Protein AF-A0AAE0LE18-F1 (afdb_monomer)

Organism: NCBI:txid36881

Sequence (123 aa):
MALLEGISVGSVGGGGDMALLEGISVGAVGGGGDMARVEVISVGAVGGGGDMALLEVISVGAVGGGGDMAWVEVISVGAVGGGGGMALLEVMSVSSVGGGGGDMARVEVISVGSVGGGGGDMA

Nearest PDB structures (foldseek):
  4kh3-assembly1_A  TM=4.411E-01  e=6.994E+00  Escherichia coli CFT073

Secondary structure (DSSP, 8-state):
-EEEEEEEES-EEEESSEEEEEEEEES-EEEESSEEEEEEEEES-EEEEEEEEEEEEEEES-EEEEEEEEEEEEEESS-EEEE-SEEEEEEEESS-EEE--SSEEEEEEEESS-EEE------

Foldseek 3Di:
DAEADDEEEEEAEEEDQEYEADEEYEYEYEYEHQHYEHAYEYAYEYEYEHQEYEYHYEYAYEYEYEHQHYEYAYEYQYEYYYEHQAYEEHYEYAEEYEYYAHVHYDYHYDYVYHYYYDDDDPD

Mean predicted aligned error: 6.35 Å

Solvent-accessible surface area (backbone atoms only — not comparable to full-atom values): 5499 Å² total; per-residue (Å²): 117,39,79,48,76,51,78,50,79,46,77,46,77,48,52,42,70,30,18,41,39,41,41,40,36,43,27,39,37,40,36,27,23,52,33,19,40,39,43,38,42,31,47,24,40,38,36,36,28,22,51,34,22,40,39,41,38,41,27,54,24,40,37,38,39,32,17,51,34,23,40,38,40,36,43,27,62,21,39,38,38,35,33,14,43,34,20,40,38,42,36,41,25,58,24,40,37,38,35,34,41,22,88,44,50,48,78,49,75,50,59,76,38,57,78,48,72,41,83,51,79,93,126

pLDDT: mean 80.03, std 10.86, range [33.19, 91.44]

Radius of gyration: 13.52 Å; Cα contacts (8 Å, |Δi|>4): 439; chains: 1; bounding box: 31×37×39 Å

Structure (mmCIF, N/CA/C/O backbone):
data_AF-A0AAE0LE18-F1
#
_entry.id   AF-A0AAE0LE18-F1
#
loop_
_atom_site.group_PDB
_atom_site.id
_atom_site.type_symbol
_atom_site.label_atom_id
_atom_site.label_alt_id
_atom_site.label_comp_id
_atom_site.label_asym_id
_atom_site.label_entity_id
_atom_site.label_seq_id
_atom_site.pdbx_PDB_ins_code
_atom_site.Cartn_x
_atom_site.Cartn_y
_atom_site.Cartn_z
_atom_site.occupancy
_atom_site.B_iso_or_equiv
_atom_site.auth_seq_id
_atom_site.auth_comp_id
_atom_site.auth_asym_id
_atom_site.auth_atom_id
_atom_site.pdbx_PDB_model_num
ATOM 1 N N . MET A 1 1 ? 1.742 19.299 8.955 1.00 71.12 1 MET A N 1
ATOM 2 C CA . MET A 1 1 ? 1.901 17.957 9.546 1.00 71.12 1 MET A CA 1
ATOM 3 C C . MET A 1 1 ? 0.549 17.500 10.061 1.00 71.12 1 MET A C 1
ATOM 5 O O . MET A 1 1 ? -0.025 18.194 10.894 1.00 71.12 1 MET A O 1
ATOM 9 N N . ALA A 1 2 ? 0.040 16.390 9.535 1.00 78.06 2 ALA A N 1
ATOM 10 C CA . ALA A 1 2 ? -1.150 15.708 10.028 1.00 78.06 2 ALA A CA 1
ATOM 11 C C . ALA A 1 2 ? -0.718 14.434 10.764 1.00 78.06 2 ALA A C 1
ATOM 13 O O . ALA A 1 2 ? 0.099 13.680 10.242 1.00 78.06 2 ALA A O 1
ATOM 14 N N . LEU A 1 3 ? -1.244 14.222 11.968 1.00 83.94 3 LEU A N 1
ATOM 15 C CA . LEU A 1 3 ? -1.030 13.015 12.762 1.00 83.94 3 LEU A CA 1
ATOM 16 C C . LEU A 1 3 ? -2.397 12.435 13.084 1.00 83.94 3 LEU A C 1
ATOM 18 O O . LEU A 1 3 ? -3.279 13.152 13.565 1.00 83.94 3 LEU A O 1
ATOM 22 N N . LEU A 1 4 ? -2.560 11.151 12.801 1.00 84.25 4 LEU A N 1
ATOM 23 C CA . LEU A 1 4 ? -3.744 10.409 13.180 1.00 84.25 4 LEU A CA 1
ATOM 24 C C . LEU A 1 4 ? -3.328 9.112 13.866 1.00 84.25 4 LEU A C 1
ATOM 26 O O . LEU A 1 4 ? -2.674 8.267 13.270 1.00 84.25 4 LEU A O 1
ATOM 30 N N . GLU A 1 5 ? -3.730 8.992 15.125 1.00 87.81 5 GLU A N 1
ATOM 31 C CA . GLU A 1 5 ? -3.448 7.856 15.995 1.00 87.81 5 GLU A CA 1
ATOM 32 C C . GLU A 1 5 ? -4.765 7.308 16.545 1.00 87.81 5 GLU A C 1
ATOM 34 O O . GLU A 1 5 ? -5.622 8.074 17.001 1.00 87.81 5 GLU A O 1
ATOM 39 N N . GLY A 1 6 ? -4.938 5.985 16.532 1.00 90.00 6 GLY A N 1
ATOM 40 C CA . GLY A 1 6 ? -6.002 5.348 17.307 1.00 90.00 6 GLY A CA 1
ATOM 41 C C . GLY A 1 6 ? -6.637 4.112 16.685 1.00 90.00 6 GLY A C 1
ATOM 42 O O . GLY A 1 6 ? -6.080 3.446 15.816 1.00 90.00 6 GLY A O 1
ATOM 43 N N . ILE A 1 7 ? -7.827 3.785 17.191 1.00 90.81 7 ILE A N 1
ATOM 44 C CA . ILE A 1 7 ? -8.615 2.627 16.762 1.00 90.81 7 ILE A CA 1
ATOM 45 C C . ILE A 1 7 ? -9.845 3.119 16.011 1.00 90.81 7 ILE A C 1
ATOM 47 O O . ILE A 1 7 ? -10.558 4.006 16.482 1.00 90.81 7 ILE A O 1
ATOM 51 N N . SER A 1 8 ? -10.116 2.525 14.856 1.00 88.94 8 SER A N 1
ATOM 52 C CA . SER A 1 8 ? -11.175 2.979 13.957 1.00 88.94 8 SER A CA 1
ATOM 53 C C . SER A 1 8 ? -11.947 1.826 13.320 1.00 88.94 8 SER A C 1
ATOM 55 O O . SER A 1 8 ? -11.433 0.726 13.113 1.00 88.94 8 SER A O 1
ATOM 57 N N . VAL A 1 9 ? -13.204 2.107 12.981 1.00 84.00 9 VAL A N 1
ATOM 58 C CA . VAL A 1 9 ? -14.045 1.244 12.150 1.00 84.00 9 VAL A CA 1
ATOM 59 C C . VAL A 1 9 ? -14.534 2.088 10.980 1.00 84.00 9 VAL A C 1
ATOM 61 O O . VAL A 1 9 ? -15.193 3.106 11.189 1.00 84.00 9 VAL A O 1
ATOM 64 N N . GLY A 1 10 ? -14.198 1.683 9.757 1.00 82.00 10 GLY A N 1
ATOM 65 C CA . GLY A 1 10 ? -14.436 2.451 8.536 1.00 82.00 10 GLY A CA 1
ATOM 66 C C . GLY A 1 10 ? -13.143 2.905 7.858 1.00 82.00 10 GLY A C 1
ATOM 67 O O . GLY A 1 10 ? -12.081 2.324 8.067 1.00 82.00 10 GLY A O 1
ATOM 68 N N . SER A 1 11 ? -13.247 3.916 6.995 1.00 81.94 11 SER A N 1
ATOM 69 C CA . SER A 1 11 ? -12.100 4.424 6.240 1.00 81.94 11 SER A CA 1
ATOM 70 C C . SER A 1 11 ? -11.317 5.462 7.039 1.00 81.94 11 SER A C 1
ATOM 72 O O . SER A 1 11 ? -11.895 6.441 7.511 1.00 81.94 11 SER A O 1
ATOM 74 N N . VAL A 1 12 ? -10.003 5.277 7.132 1.00 83.00 12 VAL A N 1
ATOM 75 C CA . VAL A 1 12 ? -9.071 6.206 7.770 1.00 83.00 12 VAL A CA 1
ATOM 76 C C . VAL A 1 12 ? -8.145 6.793 6.722 1.00 83.00 12 VAL A C 1
ATOM 78 O O . VAL A 1 12 ? -7.533 6.058 5.955 1.00 83.00 12 VAL A O 1
ATOM 81 N N . GLY A 1 13 ? -8.088 8.122 6.679 1.00 78.75 13 GLY A N 1
ATOM 82 C CA . GLY A 1 13 ? -7.414 8.897 5.648 1.00 78.75 13 GLY A CA 1
ATOM 83 C C . GLY A 1 13 ? -6.644 10.066 6.249 1.00 78.75 13 GLY A C 1
ATOM 84 O O . GLY A 1 13 ? -7.226 10.816 7.031 1.00 78.75 13 GLY A O 1
ATOM 85 N N . GLY A 1 14 ? -5.383 10.261 5.868 1.00 72.44 14 GLY A N 1
ATOM 86 C CA . GLY A 1 14 ? -4.603 11.448 6.239 1.00 72.44 14 GLY A CA 1
ATOM 87 C C . GLY A 1 14 ? -3.812 12.007 5.059 1.00 72.44 14 GLY A C 1
ATOM 88 O O . GLY A 1 14 ? -3.351 11.241 4.215 1.00 72.44 14 GLY A O 1
ATOM 89 N N . GLY A 1 15 ? -3.639 13.330 4.990 1.00 73.12 15 GLY A N 1
ATOM 90 C CA . GLY A 1 15 ? -2.755 13.917 3.986 1.00 73.12 15 GLY A CA 1
ATOM 91 C C . GLY A 1 15 ? -2.300 15.353 4.232 1.00 73.12 15 GLY A C 1
ATOM 92 O O . GLY A 1 15 ? -2.737 16.002 5.184 1.00 73.12 15 GLY A O 1
ATOM 93 N N . GLY A 1 16 ? -1.384 15.810 3.377 1.00 75.75 16 GLY A N 1
ATOM 94 C CA . GLY A 1 16 ? -0.671 17.093 3.457 1.00 75.75 16 GLY A CA 1
ATOM 95 C C . GLY A 1 16 ? 0.846 16.897 3.362 1.00 75.75 16 GLY A C 1
ATOM 96 O O . GLY A 1 16 ? 1.297 15.761 3.347 1.00 75.75 16 GLY A O 1
ATOM 97 N N . ASP A 1 17 ? 1.632 17.978 3.354 1.00 82.12 17 ASP A N 1
ATOM 98 C CA . ASP A 1 17 ? 3.094 17.949 3.114 1.00 82.12 17 ASP A CA 1
ATOM 99 C C . ASP A 1 17 ? 3.837 16.902 3.970 1.00 82.12 17 ASP A C 1
ATOM 101 O O . ASP A 1 17 ? 4.806 16.283 3.545 1.00 82.12 17 ASP A O 1
ATOM 105 N N . MET A 1 18 ? 3.356 16.681 5.199 1.00 82.00 18 MET A N 1
ATOM 106 C CA . MET A 1 18 ? 3.785 15.579 6.059 1.00 82.00 18 MET A CA 1
ATOM 107 C C . MET A 1 18 ? 2.573 14.934 6.730 1.00 82.00 18 MET A C 1
ATOM 109 O O . MET A 1 18 ? 1.831 15.630 7.438 1.00 82.00 18 MET A O 1
ATOM 113 N N . ALA A 1 19 ? 2.411 13.623 6.566 1.00 84.12 19 ALA A N 1
ATOM 114 C CA . ALA A 1 19 ? 1.338 12.833 7.164 1.00 84.12 19 ALA A CA 1
ATOM 115 C C . ALA A 1 19 ? 1.890 11.600 7.898 1.00 84.12 19 ALA A C 1
ATOM 117 O O . ALA A 1 19 ? 2.683 10.843 7.340 1.00 84.12 19 ALA A O 1
ATOM 118 N N . LEU A 1 20 ? 1.444 11.399 9.140 1.00 85.69 20 LEU A N 1
ATOM 119 C CA . LEU A 1 20 ? 1.708 10.208 9.946 1.00 85.69 20 LEU A CA 1
ATOM 120 C C . LEU A 1 20 ? 0.383 9.558 10.331 1.00 85.69 20 LEU A C 1
ATOM 122 O O . LEU A 1 20 ? -0.522 10.235 10.832 1.00 85.69 20 LEU A O 1
ATOM 126 N N . LEU A 1 21 ? 0.282 8.257 10.093 1.00 87.69 21 LEU A N 1
ATOM 127 C CA . LEU A 1 21 ? -0.891 7.469 10.425 1.00 87.69 21 LEU A CA 1
ATOM 128 C C . LEU A 1 21 ? -0.477 6.215 11.185 1.00 87.69 21 LEU A C 1
ATOM 130 O O . LEU A 1 21 ? 0.216 5.371 10.625 1.00 87.69 21 LEU A 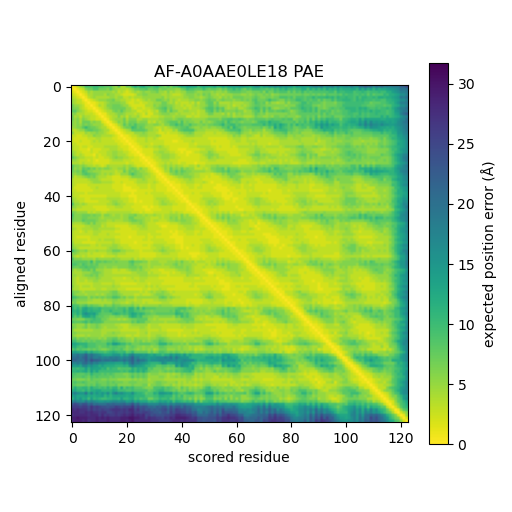O 1
ATOM 134 N N . GLU A 1 22 ? -0.934 6.097 12.426 1.00 89.44 22 GLU A N 1
ATOM 135 C CA . GLU A 1 22 ? -0.603 4.981 13.308 1.00 89.44 22 GLU A CA 1
ATOM 136 C C . GLU A 1 22 ? -1.868 4.390 13.947 1.00 89.44 22 GLU A C 1
ATOM 138 O O . GLU A 1 22 ? -2.783 5.107 14.363 1.00 89.44 22 GLU A O 1
ATOM 143 N N . GLY A 1 23 ? -1.946 3.062 14.039 1.00 89.19 23 GLY A N 1
ATOM 144 C CA . GLY A 1 23 ? -2.952 2.401 14.871 1.00 89.19 23 GLY A CA 1
ATOM 145 C C . GLY A 1 23 ? -3.643 1.197 14.245 1.00 89.19 23 GLY A C 1
ATOM 146 O O . GLY A 1 23 ? -3.065 0.440 13.467 1.00 89.19 23 GLY A O 1
ATOM 147 N N . ILE A 1 24 ? -4.894 0.970 14.655 1.00 90.00 24 ILE A N 1
ATOM 148 C CA . ILE A 1 24 ? -5.642 -0.251 14.333 1.00 90.00 24 ILE A CA 1
ATOM 149 C C . ILE A 1 24 ? -6.934 0.112 13.604 1.00 90.00 24 ILE A C 1
ATOM 151 O O . ILE A 1 24 ? -7.719 0.935 14.083 1.00 90.00 24 ILE A O 1
ATOM 155 N N . SER A 1 25 ? -7.202 -0.529 12.467 1.00 88.88 25 SER A N 1
ATOM 156 C CA . SER A 1 25 ? -8.450 -0.306 11.734 1.00 88.88 25 SER A CA 1
ATOM 157 C C . SER A 1 25 ? -9.170 -1.590 11.338 1.00 88.88 25 SER A C 1
ATOM 159 O O . SER A 1 25 ? -8.571 -2.620 11.026 1.00 88.88 25 SER A O 1
ATOM 161 N N . VAL A 1 26 ? -10.496 -1.493 11.289 1.00 88.00 26 VAL A N 1
ATOM 162 C CA . VAL A 1 26 ? -11.337 -2.408 10.517 1.00 88.00 26 VAL A CA 1
ATOM 163 C C . VAL A 1 26 ? -11.950 -1.603 9.378 1.00 88.00 26 VAL A C 1
ATOM 165 O O . VAL A 1 26 ? -12.914 -0.863 9.583 1.00 88.00 26 VAL A O 1
ATOM 168 N N . GLY A 1 27 ? -11.373 -1.715 8.184 1.00 85.69 27 GLY A N 1
ATOM 169 C CA . GLY A 1 27 ? -11.745 -0.920 7.017 1.00 85.69 27 GLY A CA 1
ATOM 170 C C . GLY A 1 27 ? -10.539 -0.485 6.188 1.00 85.69 27 GLY A C 1
ATOM 171 O O . GLY A 1 27 ? -9.461 -1.062 6.288 1.00 85.69 27 GLY A O 1
ATOM 172 N N . ALA A 1 28 ? -10.735 0.506 5.318 1.00 85.44 28 ALA A N 1
ATOM 173 C CA . ALA A 1 28 ? -9.671 0.985 4.443 1.00 85.44 28 ALA A CA 1
ATOM 174 C C . ALA A 1 28 ? -8.760 1.985 5.170 1.00 85.44 28 ALA A C 1
ATOM 176 O O . ALA A 1 28 ? -9.255 2.913 5.804 1.00 85.44 28 ALA A O 1
ATOM 177 N N . VAL A 1 29 ? -7.445 1.840 5.048 1.00 86.62 29 VAL A N 1
ATOM 178 C CA . VAL A 1 29 ? -6.454 2.794 5.560 1.00 86.62 29 VAL A CA 1
ATOM 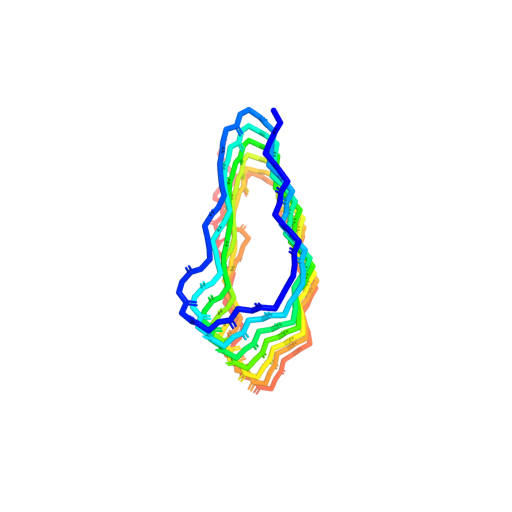179 C C . VAL A 1 29 ? -5.721 3.415 4.383 1.00 86.62 29 VAL A C 1
ATOM 181 O O . VAL A 1 29 ? -5.230 2.697 3.520 1.00 86.62 29 VAL A O 1
ATOM 184 N N . GLY A 1 30 ? -5.679 4.741 4.334 1.00 80.50 30 GLY A N 1
ATOM 185 C CA . GLY A 1 30 ? -5.096 5.529 3.258 1.00 80.50 30 GLY A CA 1
ATOM 186 C C . GLY A 1 30 ? -4.287 6.696 3.813 1.00 80.50 30 GLY A C 1
ATOM 187 O O . GLY A 1 30 ? -4.772 7.422 4.675 1.00 80.50 30 GLY A O 1
ATOM 188 N N . GLY A 1 31 ? -3.083 6.940 3.311 1.00 74.69 31 GLY A N 1
ATOM 189 C CA . GLY A 1 31 ? -2.318 8.135 3.678 1.00 74.69 31 GLY A CA 1
ATOM 190 C C . GLY A 1 31 ? -1.526 8.687 2.504 1.00 74.69 31 GLY A C 1
ATOM 191 O O . GLY A 1 3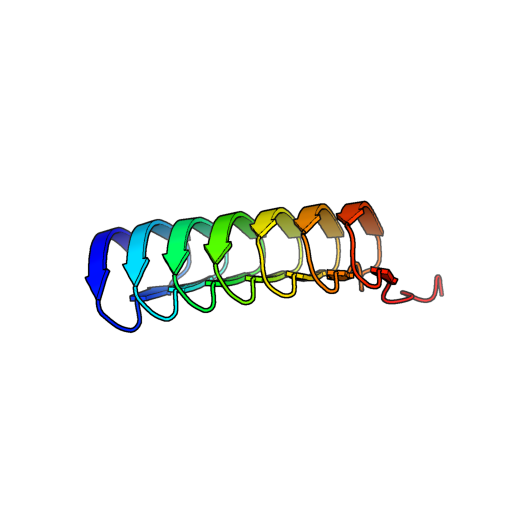1 ? -0.968 7.903 1.742 1.00 74.69 31 GLY A O 1
ATOM 192 N N . GLY A 1 32 ? -1.451 10.008 2.335 1.00 74.12 32 GLY A N 1
ATOM 193 C CA . GLY A 1 32 ? -0.567 10.548 1.305 1.00 74.12 32 GLY A CA 1
ATOM 194 C C . GLY A 1 32 ? -0.214 12.025 1.377 1.00 74.12 32 GLY A C 1
ATOM 195 O O . GLY A 1 32 ? -0.902 12.823 2.005 1.00 74.12 32 GLY A O 1
ATOM 196 N N . GLY A 1 33 ? 0.888 12.377 0.726 1.00 78.19 33 GLY A N 1
ATOM 197 C CA . GLY A 1 33 ? 1.502 13.705 0.757 1.00 78.19 33 GLY A CA 1
ATOM 198 C C . GLY A 1 33 ? 2.994 13.629 0.456 1.00 78.19 33 GLY A C 1
ATOM 199 O O . GLY A 1 33 ? 3.503 12.527 0.292 1.00 78.19 33 GLY A O 1
ATOM 200 N N . ASP A 1 34 ? 3.704 14.756 0.402 1.00 84.50 34 ASP A N 1
ATOM 201 C CA . ASP A 1 34 ? 5.129 14.779 0.021 1.00 84.50 34 ASP A CA 1
ATOM 202 C C . ASP A 1 34 ? 5.970 13.827 0.892 1.00 84.50 34 ASP A C 1
ATOM 204 O O . ASP A 1 34 ? 6.830 13.102 0.396 1.00 84.50 34 ASP A O 1
ATOM 208 N N . MET A 1 35 ? 5.671 13.765 2.195 1.00 84.94 35 MET A N 1
ATOM 209 C CA . MET A 1 35 ? 6.209 12.763 3.113 1.00 84.94 35 MET A CA 1
ATOM 210 C C . MET A 1 35 ? 5.087 12.045 3.870 1.00 84.94 35 MET A C 1
ATOM 212 O O . MET A 1 35 ? 4.424 12.632 4.727 1.00 84.94 35 MET A O 1
ATOM 216 N N . ALA A 1 36 ? 4.905 10.754 3.609 1.00 86.75 36 ALA A N 1
ATOM 217 C CA . ALA A 1 36 ? 3.891 9.931 4.259 1.00 86.75 36 ALA A CA 1
ATOM 218 C C . ALA A 1 36 ? 4.519 8.758 5.021 1.00 86.75 36 ALA A C 1
ATOM 220 O O . ALA A 1 36 ? 5.379 8.051 4.493 1.00 86.75 36 ALA A O 1
ATOM 221 N N . ARG A 1 37 ? 4.058 8.519 6.255 1.00 87.25 37 ARG A N 1
ATOM 222 C CA . ARG A 1 37 ? 4.323 7.273 6.987 1.00 87.25 37 ARG A CA 1
ATOM 223 C C . ARG A 1 37 ? 3.028 6.657 7.487 1.00 87.25 37 ARG A C 1
ATOM 225 O O . ARG A 1 37 ? 2.191 7.359 8.055 1.00 87.25 37 ARG A O 1
ATOM 232 N N . VAL A 1 38 ? 2.881 5.359 7.271 1.00 88.50 38 VAL A N 1
ATOM 233 C CA . VAL A 1 38 ? 1.701 4.585 7.651 1.00 88.50 38 VAL A CA 1
ATOM 234 C C . VAL A 1 38 ? 2.167 3.331 8.385 1.00 88.50 38 VAL A C 1
ATOM 236 O O . VAL A 1 38 ? 2.796 2.476 7.771 1.00 88.50 38 VAL A O 1
ATOM 239 N N . GLU A 1 39 ? 1.844 3.235 9.671 1.00 90.31 39 GLU A N 1
ATOM 240 C CA . GLU A 1 39 ? 2.176 2.112 10.553 1.00 90.31 39 GLU A CA 1
ATOM 241 C C . GLU A 1 39 ? 0.885 1.546 11.156 1.00 90.31 39 GLU A C 1
ATOM 243 O O . GLU A 1 39 ? 0.301 2.115 12.078 1.00 90.31 39 GLU A O 1
ATOM 248 N N . VAL A 1 40 ? 0.353 0.461 10.590 1.00 90.38 40 VAL A N 1
ATOM 249 C CA . VAL A 1 40 ? -1.000 0.010 10.958 1.00 90.38 40 VAL A CA 1
ATOM 250 C C . VAL A 1 40 ? -1.189 -1.497 10.974 1.00 90.38 40 VAL A C 1
ATOM 252 O O . VAL A 1 40 ? -0.670 -2.244 10.144 1.00 90.38 40 VAL A O 1
ATOM 255 N N . ILE A 1 41 ? -2.074 -1.918 11.878 1.00 91.38 41 ILE A N 1
ATOM 256 C CA . ILE A 1 41 ? -2.694 -3.241 11.866 1.00 91.38 41 ILE A CA 1
ATOM 257 C C . ILE A 1 41 ? -4.112 -3.085 11.325 1.00 91.38 41 ILE A C 1
ATOM 259 O O . ILE A 1 41 ? -4.924 -2.354 11.897 1.00 91.38 41 ILE A O 1
ATOM 263 N N . SER A 1 42 ? -4.442 -3.770 10.233 1.00 89.94 42 SER A N 1
ATOM 264 C CA . SER A 1 42 ? -5.743 -3.597 9.586 1.00 89.94 42 SER A CA 1
ATOM 265 C C . SER A 1 42 ? -6.424 -4.904 9.201 1.00 89.94 42 SER A C 1
ATOM 267 O O . SER A 1 42 ? -5.803 -5.873 8.767 1.00 89.94 42 SER A O 1
ATOM 269 N N . VAL A 1 43 ? -7.750 -4.912 9.311 1.00 89.94 43 VAL A N 1
ATOM 270 C CA . VAL A 1 43 ? -8.606 -5.844 8.575 1.00 89.94 43 VAL A CA 1
ATOM 271 C C . VAL A 1 43 ? -9.272 -5.049 7.461 1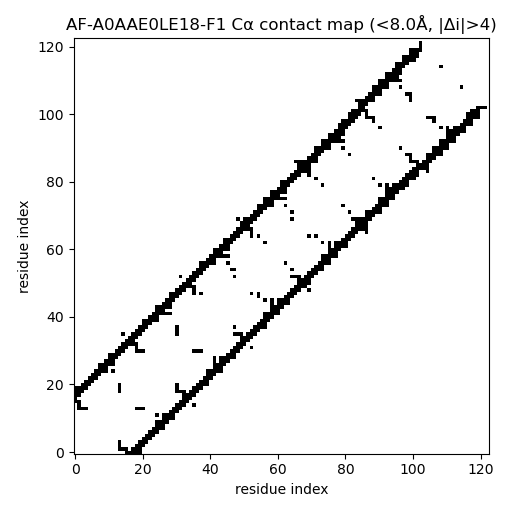.00 89.94 43 VAL A C 1
ATOM 273 O O . VAL A 1 43 ? -10.290 -4.388 7.680 1.00 89.94 43 VAL A O 1
ATOM 276 N N . GLY A 1 44 ? -8.676 -5.082 6.272 1.00 87.25 44 GLY A N 1
ATOM 277 C CA . GLY A 1 44 ? -9.113 -4.281 5.136 1.00 87.25 44 GLY A CA 1
ATOM 278 C C . GLY A 1 44 ? -7.975 -3.894 4.197 1.00 87.25 44 GLY A C 1
ATOM 279 O O . GLY A 1 44 ? -6.875 -4.441 4.253 1.00 87.25 44 GLY A O 1
ATOM 280 N N . ALA A 1 45 ? -8.271 -2.979 3.275 1.00 87.62 45 ALA A N 1
ATOM 281 C CA . ALA A 1 45 ? -7.283 -2.493 2.321 1.00 87.62 45 ALA A CA 1
ATOM 282 C C . ALA A 1 45 ? -6.409 -1.413 2.968 1.00 87.62 45 ALA A C 1
ATOM 284 O O . ALA A 1 45 ? -6.946 -0.450 3.506 1.00 87.62 45 ALA A O 1
ATOM 285 N N . VAL A 1 46 ? -5.089 -1.534 2.880 1.00 88.62 46 VAL A N 1
ATOM 286 C CA . VAL A 1 46 ? -4.155 -0.501 3.339 1.00 88.62 46 VAL A CA 1
ATOM 287 C C . VAL A 1 46 ? -3.411 0.051 2.145 1.00 88.62 46 VAL A C 1
ATOM 289 O O . VAL A 1 46 ? -2.914 -0.705 1.315 1.00 88.62 46 VAL A O 1
ATOM 292 N N . GLY A 1 47 ? -3.297 1.365 2.065 1.00 83.06 47 GLY A N 1
ATOM 293 C CA . GLY A 1 47 ? -2.397 1.959 1.116 1.00 83.06 47 GLY A CA 1
ATOM 294 C C . GLY A 1 47 ? -1.946 3.356 1.446 1.00 83.06 47 GLY A C 1
ATOM 295 O O . GLY A 1 47 ? -2.439 4.010 2.361 1.00 83.06 47 GLY A O 1
ATOM 296 N N . GLY A 1 48 ? -0.969 3.812 0.684 1.00 78.25 48 GLY A N 1
ATOM 297 C CA . GLY A 1 48 ? -0.465 5.157 0.839 1.00 78.25 48 GLY A CA 1
ATOM 298 C C . GLY A 1 48 ? 0.564 5.525 -0.206 1.00 78.25 48 GLY A C 1
ATOM 299 O O . GLY A 1 48 ? 1.131 4.659 -0.871 1.00 78.25 48 GLY A O 1
ATOM 300 N N . GLY A 1 49 ? 0.774 6.822 -0.375 1.00 75.81 49 GLY A N 1
ATOM 301 C CA . GLY A 1 49 ? 1.715 7.298 -1.370 1.00 75.81 49 GLY A CA 1
ATOM 302 C C . GLY A 1 49 ? 2.062 8.768 -1.276 1.00 75.81 49 GLY A C 1
ATOM 303 O O . GLY A 1 49 ? 1.398 9.539 -0.590 1.00 75.81 49 GLY A O 1
ATOM 304 N N . GLY A 1 50 ? 3.135 9.141 -1.954 1.00 79.56 50 GLY A N 1
ATOM 305 C CA . GLY A 1 50 ? 3.779 10.437 -1.786 1.00 79.56 50 GLY A CA 1
ATOM 306 C C . GLY A 1 50 ? 5.125 10.497 -2.484 1.00 79.56 50 GLY A C 1
ATOM 307 O O . GLY A 1 50 ? 5.580 9.479 -2.990 1.00 79.56 50 GLY A O 1
ATOM 308 N N . ASP A 1 51 ? 5.803 11.639 -2.468 1.00 85.25 51 ASP A N 1
ATOM 309 C CA . ASP A 1 51 ? 7.171 11.715 -3.000 1.00 85.25 51 ASP A CA 1
ATOM 310 C C . ASP A 1 51 ? 8.106 10.805 -2.185 1.00 85.25 51 ASP A C 1
ATOM 312 O O . ASP A 1 51 ? 8.934 10.082 -2.734 1.00 85.25 51 ASP A O 1
ATOM 316 N N . MET A 1 52 ? 7.918 10.773 -0.863 1.00 85.69 52 MET A N 1
ATOM 317 C CA . MET A 1 52 ? 8.526 9.811 0.052 1.00 85.69 52 MET A CA 1
ATOM 318 C C . MET A 1 52 ? 7.452 9.095 0.872 1.00 85.69 52 MET A C 1
ATOM 320 O O . MET A 1 52 ? 6.786 9.707 1.708 1.00 85.69 52 MET A O 1
ATOM 324 N N . ALA A 1 53 ? 7.327 7.783 0.685 1.00 86.12 53 ALA A N 1
ATOM 325 C CA . ALA A 1 53 ? 6.366 6.945 1.395 1.00 86.12 53 ALA A CA 1
ATOM 326 C C . ALA A 1 53 ? 7.062 5.827 2.186 1.00 86.12 53 ALA A C 1
ATOM 328 O O . ALA A 1 53 ? 7.886 5.092 1.640 1.00 86.12 53 ALA A O 1
ATOM 329 N N . LEU A 1 54 ? 6.693 5.677 3.461 1.00 87.25 54 LEU A N 1
ATOM 330 C CA . LEU A 1 54 ? 7.045 4.530 4.303 1.00 87.25 54 LEU A CA 1
ATOM 331 C C . LEU A 1 54 ? 5.764 3.821 4.751 1.00 87.25 54 LEU A C 1
ATOM 333 O O . LEU A 1 54 ? 4.919 4.435 5.406 1.00 87.25 54 LEU A O 1
ATOM 337 N N . LEU A 1 55 ? 5.613 2.549 4.400 1.00 87.81 55 LEU A N 1
ATOM 338 C CA . LEU A 1 55 ? 4.491 1.714 4.824 1.00 87.81 55 LEU A CA 1
ATOM 339 C C . LEU A 1 55 ? 5.016 0.527 5.627 1.00 87.81 55 LEU A C 1
ATOM 341 O O . LEU A 1 55 ? 5.758 -0.284 5.084 1.00 87.81 55 LEU A O 1
ATOM 345 N N . GLU A 1 56 ? 4.561 0.400 6.868 1.00 90.62 56 GLU A N 1
ATOM 346 C CA . GLU A 1 56 ? 4.771 -0.766 7.725 1.00 90.62 56 GLU A CA 1
ATOM 347 C C . GLU A 1 56 ? 3.399 -1.316 8.128 1.00 90.62 56 GLU A C 1
ATOM 349 O O . GLU A 1 56 ? 2.608 -0.656 8.809 1.00 90.62 56 GLU A O 1
ATOM 354 N N . VAL A 1 57 ? 3.037 -2.488 7.602 1.00 90.69 57 VAL A N 1
ATOM 355 C CA . VAL A 1 57 ? 1.640 -2.941 7.641 1.00 90.69 57 VAL A CA 1
ATOM 356 C C . VAL A 1 57 ? 1.514 -4.418 7.970 1.00 90.69 57 VAL A C 1
ATOM 358 O O . VAL A 1 57 ? 2.060 -5.283 7.285 1.00 90.69 57 VAL A O 1
ATOM 361 N N . ILE A 1 58 ? 0.644 -4.714 8.936 1.00 91.44 58 ILE A N 1
ATOM 362 C CA . ILE A 1 58 ? 0.109 -6.058 9.163 1.00 91.44 58 ILE A CA 1
ATOM 363 C C . ILE A 1 58 ? -1.359 -6.051 8.746 1.00 91.44 58 ILE A C 1
ATOM 365 O O . ILE A 1 58 ? -2.175 -5.356 9.353 1.00 91.44 58 ILE A O 1
ATOM 369 N N . SER A 1 59 ? -1.723 -6.814 7.712 1.00 89.44 59 SER A N 1
ATOM 370 C CA . SER A 1 59 ? -3.087 -6.768 7.177 1.00 89.44 59 SER A CA 1
ATOM 371 C C . SER A 1 59 ? -3.712 -8.124 6.864 1.00 89.44 59 SER A C 1
ATOM 373 O O . SER A 1 59 ? -3.097 -9.039 6.316 1.00 89.44 59 SER A O 1
ATOM 375 N N . VAL A 1 60 ? -5.012 -8.224 7.138 1.00 90.12 60 VAL A N 1
ATOM 376 C CA . VAL A 1 60 ? -5.895 -9.194 6.486 1.00 90.12 60 VAL A CA 1
ATOM 377 C C . VAL A 1 60 ? -6.644 -8.465 5.373 1.00 90.12 60 VAL A C 1
ATOM 379 O O . VAL A 1 60 ? -7.778 -8.017 5.546 1.00 90.12 60 VAL A O 1
ATOM 382 N N . GLY A 1 61 ? -5.987 -8.316 4.224 1.00 86.69 61 GLY A N 1
ATOM 383 C CA . GLY A 1 61 ? -6.534 -7.601 3.076 1.00 86.69 61 GLY A CA 1
ATOM 384 C C . GLY A 1 61 ? -5.465 -7.183 2.073 1.00 86.69 61 GLY A C 1
ATOM 385 O O . GLY A 1 61 ? -4.322 -7.633 2.132 1.00 86.69 61 GLY A O 1
ATOM 386 N N . ALA A 1 62 ? -5.855 -6.360 1.101 1.00 86.88 62 ALA A N 1
ATOM 387 C CA . ALA A 1 62 ? -4.919 -5.861 0.101 1.00 86.88 62 ALA A CA 1
ATOM 388 C C . ALA A 1 62 ? -4.020 -4.771 0.700 1.00 86.88 62 ALA A C 1
ATOM 390 O O . ALA A 1 62 ? -4.517 -3.899 1.407 1.00 86.88 62 ALA A O 1
ATOM 391 N N . VAL A 1 63 ? -2.726 -4.790 0.393 1.00 87.31 63 VAL A N 1
ATOM 392 C CA . VAL A 1 63 ? -1.800 -3.713 0.766 1.00 87.31 63 VAL A CA 1
ATOM 393 C C . VAL A 1 63 ? -1.195 -3.125 -0.497 1.00 87.31 63 VAL A C 1
ATOM 395 O O . VAL A 1 63 ? -0.769 -3.876 -1.365 1.00 87.31 63 VAL A O 1
ATOM 398 N N . GLY A 1 64 ? -1.210 -1.804 -0.634 1.00 82.50 64 GLY A N 1
ATOM 399 C CA . GLY A 1 64 ? -0.839 -1.106 -1.860 1.00 82.50 64 GLY A CA 1
ATOM 400 C C . GLY A 1 64 ? -0.165 0.226 -1.575 1.00 82.50 64 GLY A C 1
ATOM 401 O O . GLY A 1 64 ? -0.813 1.096 -1.013 1.00 82.50 64 GLY A O 1
ATOM 402 N N . GLY A 1 65 ? 1.077 0.454 -1.993 1.00 75.50 65 GLY A N 1
ATOM 403 C CA . GLY A 1 65 ? 1.697 1.769 -1.785 1.00 75.50 65 GLY A CA 1
ATOM 404 C C . GLY A 1 65 ? 2.680 2.189 -2.860 1.00 75.50 65 GLY A C 1
ATOM 405 O O . GLY A 1 65 ? 3.226 1.348 -3.570 1.00 75.50 65 GLY A O 1
ATOM 406 N N . GLY A 1 66 ? 2.897 3.494 -3.007 1.00 74.88 66 GLY A N 1
ATOM 407 C CA . GLY A 1 66 ? 3.815 3.973 -4.030 1.00 74.88 66 GLY A CA 1
ATOM 408 C C . GLY A 1 66 ? 4.167 5.447 -3.981 1.00 74.88 66 GLY A C 1
ATOM 409 O O . GLY A 1 66 ? 3.480 6.245 -3.354 1.00 74.88 66 GLY A O 1
ATOM 410 N N . GLY A 1 67 ? 5.260 5.799 -4.643 1.00 77.12 67 GLY A N 1
ATOM 411 C CA . GLY A 1 67 ? 5.848 7.129 -4.554 1.00 77.12 67 GLY A CA 1
ATOM 412 C C . GLY A 1 67 ? 7.142 7.265 -5.334 1.00 77.12 67 GLY A C 1
ATOM 413 O O . GLY A 1 67 ? 7.650 6.269 -5.830 1.00 77.12 67 GLY A O 1
ATOM 414 N N . ASP A 1 68 ? 7.718 8.458 -5.425 1.00 83.19 68 ASP A N 1
ATOM 415 C CA . ASP A 1 68 ? 9.028 8.610 -6.078 1.00 83.19 68 ASP A CA 1
ATOM 416 C C . ASP A 1 68 ? 10.110 7.822 -5.325 1.00 83.19 68 ASP A C 1
ATOM 418 O O . ASP A 1 68 ? 10.939 7.150 -5.937 1.00 83.19 68 ASP A O 1
ATOM 422 N N . MET A 1 69 ? 10.046 7.834 -3.993 1.00 83.75 69 MET A N 1
ATOM 423 C CA . MET A 1 69 ? 10.790 6.969 -3.083 1.00 83.75 69 MET A CA 1
ATOM 424 C C . MET A 1 69 ? 9.828 6.231 -2.152 1.00 83.75 69 MET A C 1
ATOM 426 O O . MET A 1 69 ? 9.194 6.840 -1.292 1.00 83.75 69 MET A O 1
ATOM 430 N N . ALA A 1 70 ? 9.752 4.909 -2.276 1.00 83.19 70 ALA A N 1
ATOM 431 C CA . ALA A 1 70 ? 8.860 4.081 -1.473 1.00 83.19 70 ALA A CA 1
ATOM 432 C C . ALA A 1 70 ? 9.619 2.975 -0.732 1.00 83.19 70 ALA A C 1
ATOM 434 O O . ALA A 1 70 ? 10.396 2.232 -1.333 1.00 83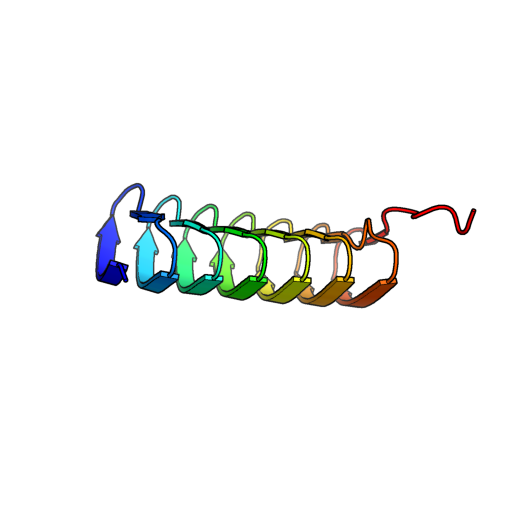.19 70 ALA A O 1
ATOM 435 N N . TRP A 1 71 ? 9.336 2.829 0.561 1.00 85.62 71 TRP A N 1
ATOM 436 C CA . TRP A 1 71 ? 9.731 1.671 1.359 1.00 85.62 71 TRP A CA 1
ATOM 437 C C . TRP A 1 71 ? 8.481 1.024 1.928 1.00 85.62 71 TRP A C 1
ATOM 439 O O . TRP A 1 71 ? 7.647 1.696 2.538 1.00 85.62 71 TRP A O 1
ATOM 449 N N . VAL A 1 72 ? 8.332 -0.270 1.686 1.00 85.31 72 VAL A N 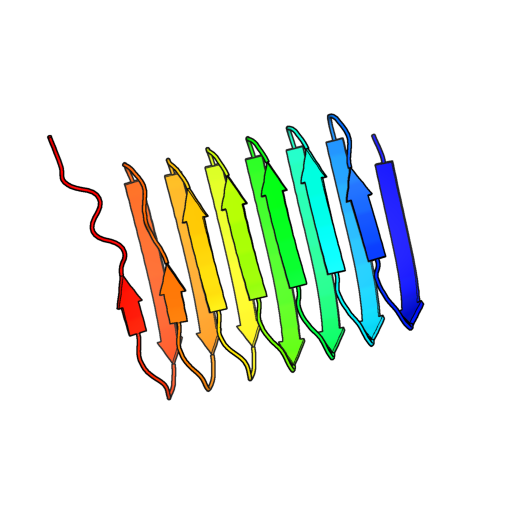1
ATOM 450 C CA . VAL A 1 72 ? 7.110 -1.006 1.991 1.00 85.31 72 VAL A CA 1
ATOM 451 C C . VAL A 1 72 ? 7.491 -2.319 2.657 1.00 85.31 72 VAL A C 1
ATOM 453 O O . VAL A 1 72 ? 8.039 -3.203 2.003 1.00 85.31 72 VAL A O 1
ATOM 456 N N . GLU A 1 73 ? 7.174 -2.438 3.941 1.00 88.56 73 GLU A N 1
ATOM 457 C CA . GLU A 1 73 ? 7.304 -3.656 4.734 1.00 88.56 73 GLU A CA 1
ATOM 458 C C . GLU A 1 73 ? 5.908 -4.173 5.087 1.00 88.56 73 GLU A C 1
ATOM 460 O O . GLU A 1 73 ? 5.090 -3.473 5.693 1.00 88.56 73 GLU A O 1
ATOM 465 N N . VAL A 1 74 ? 5.583 -5.386 4.635 1.00 88.00 74 VAL A N 1
ATOM 466 C CA . VAL A 1 74 ? 4.213 -5.901 4.722 1.00 88.00 74 VAL A CA 1
ATOM 467 C C . VAL A 1 74 ? 4.171 -7.362 5.119 1.00 88.00 74 VAL A C 1
ATOM 469 O O . VAL A 1 74 ? 4.747 -8.225 4.457 1.00 88.00 74 VAL A O 1
ATOM 472 N N . ILE A 1 75 ? 3.336 -7.655 6.113 1.00 89.06 75 ILE A N 1
ATOM 473 C CA . ILE A 1 75 ? 2.860 -9.004 6.413 1.00 89.06 75 ILE A CA 1
ATOM 474 C C . ILE A 1 75 ? 1.368 -9.052 6.094 1.00 89.06 75 ILE A C 1
ATOM 476 O O . ILE A 1 75 ? 0.561 -8.383 6.742 1.00 89.06 75 ILE A O 1
ATOM 480 N N . SER A 1 76 ? 0.977 -9.834 5.086 1.00 86.31 76 SER A N 1
ATOM 481 C CA . SER A 1 76 ? -0.419 -9.877 4.648 1.00 86.31 76 SER A CA 1
ATOM 482 C C . SER A 1 76 ? -0.933 -11.268 4.288 1.00 86.31 76 SER A C 1
ATOM 484 O O . SER A 1 76 ? -0.244 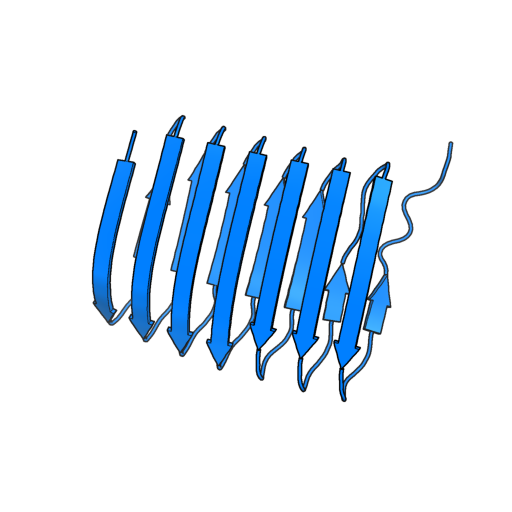-12.104 3.714 1.00 86.31 76 SER A O 1
ATOM 486 N N . VAL A 1 77 ? -2.209 -11.519 4.574 1.00 86.56 77 VAL A N 1
ATOM 487 C CA . VAL A 1 77 ? -2.927 -12.690 4.034 1.00 86.56 77 VAL A CA 1
ATOM 488 C C . VAL A 1 77 ? -3.521 -12.389 2.645 1.00 86.56 77 VAL A C 1
ATOM 490 O O . VAL A 1 77 ? -3.889 -13.301 1.908 1.00 86.56 77 VAL A O 1
ATOM 493 N N . GLY A 1 78 ? -3.600 -11.114 2.258 1.00 84.31 78 GLY A N 1
ATOM 494 C CA . GLY A 1 78 ? -4.115 -10.661 0.969 1.00 84.31 78 GLY A CA 1
ATOM 495 C C . GLY A 1 78 ? -3.028 -10.256 -0.026 1.00 84.31 78 GLY A C 1
ATOM 496 O O . GLY A 1 78 ? -1.836 -10.492 0.174 1.00 84.31 78 GLY A O 1
ATOM 497 N N . ALA A 1 79 ? -3.472 -9.686 -1.148 1.00 83.12 79 ALA A N 1
ATOM 498 C CA . ALA A 1 79 ? -2.580 -9.261 -2.220 1.00 83.12 79 ALA A CA 1
ATOM 499 C C . ALA A 1 79 ? -1.717 -8.072 -1.781 1.00 83.12 79 ALA A C 1
ATOM 501 O O . ALA A 1 79 ? -2.220 -7.160 -1.127 1.00 83.12 79 ALA A O 1
ATOM 502 N N . VAL A 1 80 ? -0.445 -8.063 -2.171 1.00 83.69 80 VAL A N 1
ATOM 503 C CA . VAL A 1 80 ? 0.467 -6.950 -1.883 1.00 83.69 80 VAL A CA 1
ATOM 504 C C . VAL A 1 80 ? 0.935 -6.323 -3.186 1.00 83.69 80 VAL A C 1
ATOM 506 O O . VAL A 1 80 ? 1.310 -7.023 -4.121 1.00 83.69 80 VAL A O 1
ATOM 509 N N . GLY A 1 81 ? 0.844 -5.003 -3.241 1.00 78.88 81 GLY A N 1
ATOM 510 C CA . GLY A 1 81 ? 1.064 -4.142 -4.385 1.00 78.88 81 GLY A CA 1
ATOM 511 C C . GLY A 1 81 ? 2.013 -3.005 -4.024 1.00 78.88 81 GLY A C 1
ATOM 512 O O . GLY A 1 81 ? 1.858 -2.397 -2.967 1.00 78.88 81 GLY A O 1
ATOM 513 N N . GLY A 1 82 ? 2.942 -2.636 -4.898 1.00 72.56 82 GLY A N 1
ATOM 514 C CA . GLY A 1 82 ? 3.604 -1.344 -4.732 1.00 72.56 82 GLY A CA 1
ATOM 515 C C . GLY A 1 82 ? 4.629 -0.984 -5.791 1.00 72.56 82 GLY A C 1
ATOM 516 O O . GLY A 1 82 ? 5.171 -1.849 -6.476 1.00 72.56 82 GLY A O 1
ATOM 517 N N . GLY A 1 83 ? 4.879 0.307 -5.967 1.00 68.12 83 GLY A N 1
ATOM 518 C CA . GLY A 1 83 ? 5.749 0.787 -7.036 1.00 68.12 83 GLY A CA 1
ATOM 519 C C . GLY A 1 83 ? 6.115 2.251 -6.890 1.00 68.12 83 GLY A C 1
ATOM 520 O O . GLY A 1 83 ? 5.467 2.996 -6.163 1.00 68.12 83 GLY A O 1
ATOM 521 N N . GLY A 1 84 ? 7.178 2.652 -7.567 1.00 71.12 84 GLY A N 1
ATOM 522 C CA . GLY A 1 84 ? 7.782 3.949 -7.347 1.00 71.12 84 GLY A CA 1
ATOM 523 C C . GLY A 1 84 ? 9.128 4.066 -8.025 1.00 71.12 84 GLY A C 1
ATOM 524 O O . GLY A 1 84 ? 9.755 3.035 -8.242 1.00 71.12 84 GLY A O 1
ATOM 525 N N . GLY A 1 85 ? 9.572 5.289 -8.332 1.00 73.75 85 GLY A N 1
ATOM 526 C CA . GLY A 1 85 ? 10.830 5.534 -9.054 1.00 73.75 85 GLY A CA 1
ATOM 527 C C . GLY A 1 85 ? 12.023 4.822 -8.408 1.00 73.75 85 GLY A C 1
ATOM 528 O O . GLY A 1 85 ? 12.775 4.120 -9.083 1.00 73.75 85 GLY A O 1
ATOM 529 N N . MET A 1 86 ? 12.127 4.915 -7.083 1.00 78.44 86 MET A N 1
ATOM 530 C CA . MET A 1 86 ? 12.982 4.081 -6.247 1.00 78.44 86 MET A CA 1
ATOM 531 C C . MET A 1 86 ? 12.131 3.343 -5.213 1.00 78.44 86 MET A C 1
ATOM 533 O O . MET A 1 86 ? 11.537 3.969 -4.336 1.00 78.44 86 MET A O 1
ATOM 537 N N . ALA A 1 87 ? 12.074 2.014 -5.295 1.00 78.31 87 ALA A N 1
ATOM 538 C CA . ALA A 1 87 ? 11.202 1.211 -4.442 1.00 78.31 87 ALA A CA 1
ATOM 539 C C . ALA A 1 87 ? 11.950 0.075 -3.738 1.00 78.31 87 ALA A C 1
ATOM 541 O O . ALA A 1 87 ? 12.711 -0.671 -4.359 1.00 78.31 87 ALA A O 1
ATOM 542 N N . LEU A 1 88 ? 11.686 -0.094 -2.445 1.00 81.62 88 LEU A N 1
ATOM 543 C CA . LEU A 1 88 ? 12.145 -1.228 -1.651 1.00 81.62 88 LEU A CA 1
ATOM 544 C C . LEU A 1 88 ? 10.940 -1.910 -1.019 1.00 81.62 88 LEU A C 1
ATOM 546 O O . LEU A 1 88 ? 10.203 -1.297 -0.250 1.00 81.62 88 LEU A O 1
ATOM 550 N N . LEU A 1 89 ? 10.722 -3.163 -1.405 1.00 81.00 89 LEU A N 1
ATOM 551 C CA . LEU A 1 89 ? 9.596 -3.966 -0.953 1.00 81.00 89 LEU A CA 1
ATOM 552 C C . LEU A 1 89 ? 10.113 -5.190 -0.204 1.00 81.00 89 LEU A C 1
ATOM 554 O O . LEU A 1 89 ? 10.790 -6.025 -0.802 1.00 81.00 89 LEU A O 1
ATOM 558 N N . GLU A 1 90 ? 9.733 -5.312 1.062 1.00 86.31 90 GLU A N 1
ATOM 559 C CA . GLU A 1 90 ? 9.906 -6.510 1.877 1.00 86.31 90 GLU A CA 1
ATOM 560 C C . GLU A 1 90 ? 8.522 -7.050 2.235 1.00 86.31 90 GLU A C 1
ATOM 562 O O . GLU A 1 90 ? 7.727 -6.401 2.915 1.00 86.31 90 GLU A O 1
ATOM 567 N N . VAL A 1 91 ? 8.177 -8.219 1.696 1.00 84.62 91 VAL A N 1
ATOM 568 C CA . VAL A 1 91 ? 6.806 -8.726 1.773 1.00 84.62 91 VAL A CA 1
ATOM 569 C C . VAL A 1 91 ? 6.771 -10.185 2.183 1.00 84.62 91 VAL A C 1
ATOM 571 O O . VAL A 1 91 ? 7.320 -11.059 1.513 1.00 84.62 91 VAL A O 1
ATOM 574 N N . MET A 1 92 ? 5.985 -10.464 3.217 1.00 85.62 92 MET A N 1
ATOM 575 C CA . MET A 1 92 ? 5.487 -11.794 3.522 1.00 85.62 92 MET A CA 1
ATOM 576 C C . MET A 1 92 ? 3.999 -11.860 3.182 1.00 85.62 92 MET A C 1
ATOM 578 O O . MET A 1 92 ? 3.181 -11.191 3.813 1.00 85.62 92 MET A O 1
ATOM 582 N N . SER A 1 93 ? 3.628 -12.666 2.183 1.00 83.44 93 SER A N 1
ATOM 583 C CA . SER A 1 93 ? 2.225 -12.797 1.777 1.00 83.44 93 SER A CA 1
ATOM 584 C C . SER A 1 93 ? 1.781 -14.229 1.514 1.00 83.44 93 SER A C 1
ATOM 586 O O . SER A 1 93 ? 2.488 -15.035 0.924 1.00 83.44 93 SER A O 1
ATOM 588 N N . VAL A 1 94 ? 0.551 -14.562 1.894 1.00 83.69 94 VAL A N 1
ATOM 589 C CA . VAL A 1 94 ? -0.059 -15.856 1.530 1.00 83.69 94 VAL A CA 1
ATOM 590 C C . VAL A 1 94 ? -0.699 -15.811 0.130 1.00 83.69 94 VAL A C 1
ATOM 592 O O . VAL A 1 94 ? -1.069 -16.845 -0.420 1.00 83.69 94 VAL A O 1
ATOM 595 N N . SER A 1 95 ? -0.804 -14.627 -0.476 1.00 83.44 95 SER A N 1
ATOM 596 C CA . SER A 1 95 ? -1.475 -14.392 -1.756 1.00 83.44 95 SER A CA 1
ATOM 597 C C . SER A 1 95 ? -0.511 -13.815 -2.802 1.00 83.44 95 SER A C 1
ATOM 599 O O . SER A 1 95 ? 0.700 -14.017 -2.731 1.00 83.44 95 SER A O 1
ATOM 601 N N . SER A 1 96 ? -1.052 -13.159 -3.829 1.00 81.62 96 SER A N 1
ATOM 602 C CA . SER A 1 96 ? -0.280 -12.574 -4.919 1.00 81.62 96 SER A CA 1
ATOM 603 C C . SER A 1 96 ? 0.505 -11.342 -4.474 1.00 81.62 96 SER A C 1
ATOM 605 O O . SER A 1 96 ? -0.073 -10.430 -3.878 1.00 81.62 96 SER A O 1
ATOM 607 N N . VAL A 1 97 ? 1.778 -11.266 -4.854 1.00 79.69 97 VAL A N 1
ATOM 608 C CA . VAL A 1 97 ? 2.617 -10.078 -4.658 1.00 79.69 97 VAL A CA 1
ATOM 609 C C . VAL A 1 97 ? 2.989 -9.499 -6.016 1.00 79.69 97 VAL A C 1
ATOM 611 O O . VAL A 1 97 ? 3.510 -10.205 -6.875 1.00 79.69 97 VAL A O 1
ATOM 614 N N . GLY A 1 98 ? 2.684 -8.222 -6.219 1.00 74.50 98 GLY A N 1
ATOM 615 C CA . GLY A 1 98 ? 2.954 -7.471 -7.435 1.00 74.50 98 GLY A CA 1
ATOM 616 C C . GLY A 1 98 ? 3.674 -6.167 -7.116 1.00 74.50 98 GLY A C 1
ATOM 617 O O . GLY A 1 98 ? 3.207 -5.408 -6.277 1.00 74.50 98 GLY A O 1
ATOM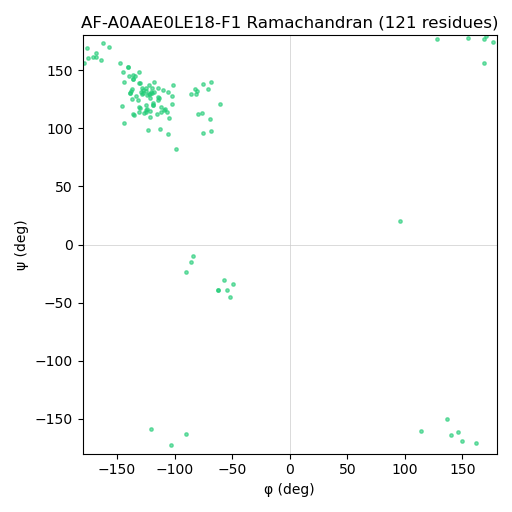 618 N N . GLY A 1 99 ? 4.787 -5.853 -7.773 1.00 68.06 99 GLY A N 1
ATOM 619 C CA . GLY A 1 99 ? 5.425 -4.557 -7.535 1.00 68.06 99 GLY A CA 1
ATOM 620 C C . GLY A 1 99 ? 6.803 -4.367 -8.146 1.00 68.06 99 GLY A C 1
ATOM 621 O O . GLY A 1 99 ? 7.320 -5.259 -8.815 1.00 68.06 99 GLY A O 1
ATOM 622 N N . GLY A 1 100 ? 7.379 -3.183 -7.929 1.00 60.72 100 GLY A N 1
ATOM 623 C CA . GLY A 1 100 ? 8.733 -2.831 -8.380 1.00 60.72 100 GLY A CA 1
ATOM 624 C C . GLY A 1 100 ? 8.820 -2.072 -9.708 1.00 60.72 100 GLY A C 1
ATOM 625 O O . GLY A 1 100 ? 9.876 -2.061 -10.327 1.00 60.72 100 GLY A O 1
ATOM 626 N N . GLY A 1 101 ? 7.734 -1.436 -10.155 1.00 60.44 101 GLY A N 1
ATOM 627 C CA . GLY A 1 101 ? 7.763 -0.572 -11.338 1.00 60.44 101 GLY A CA 1
ATOM 628 C C . GLY A 1 101 ? 8.425 0.771 -11.027 1.00 60.44 101 GLY A C 1
ATOM 629 O O . GLY A 1 101 ? 7.758 1.663 -10.508 1.00 60.44 101 GLY A O 1
ATOM 630 N N . GLY A 1 102 ? 9.715 0.884 -11.331 1.00 62.25 102 GLY A N 1
ATOM 631 C CA . GLY A 1 102 ? 10.503 2.108 -11.220 1.00 62.25 102 GLY A CA 1
ATOM 632 C C . GLY A 1 102 ? 11.925 1.928 -11.724 1.00 62.25 102 GLY A C 1
ATOM 633 O O . GLY A 1 102 ? 12.369 0.800 -11.941 1.00 62.25 102 GLY A O 1
ATOM 634 N N . ASP A 1 103 ? 12.634 3.043 -11.875 1.00 66.50 103 ASP A N 1
ATOM 635 C CA . ASP A 1 103 ? 14.019 3.092 -12.354 1.00 66.50 103 ASP A CA 1
ATOM 636 C C . ASP A 1 103 ? 14.962 2.242 -11.486 1.00 66.50 103 ASP A C 1
ATOM 638 O O . ASP A 1 103 ? 15.943 1.680 -11.979 1.00 66.50 103 ASP A O 1
ATOM 642 N N . MET A 1 104 ? 14.664 2.112 -10.187 1.00 68.69 104 MET A N 1
ATOM 643 C CA . MET A 1 104 ? 15.418 1.263 -9.272 1.00 68.69 104 MET A CA 1
ATOM 644 C C . MET A 1 104 ? 14.515 0.592 -8.232 1.00 68.69 104 MET A C 1
ATOM 646 O O . MET A 1 104 ? 14.128 1.201 -7.238 1.00 68.69 104 MET A O 1
ATOM 650 N N . ALA A 1 105 ? 14.240 -0.700 -8.408 1.00 72.31 105 ALA A N 1
ATOM 651 C CA . ALA A 1 105 ? 13.467 -1.482 -7.446 1.00 72.31 105 ALA A CA 1
ATOM 652 C C . ALA A 1 105 ? 14.277 -2.641 -6.847 1.00 72.31 105 ALA A C 1
ATOM 654 O O . ALA A 1 105 ? 14.993 -3.345 -7.564 1.00 72.31 105 ALA A O 1
ATOM 655 N N . ARG A 1 106 ? 14.123 -2.890 -5.540 1.00 77.12 106 ARG A N 1
ATOM 656 C CA . ARG A 1 106 ? 14.454 -4.189 -4.930 1.00 77.12 106 ARG A CA 1
ATOM 657 C C . ARG A 1 106 ? 13.233 -4.757 -4.238 1.00 77.12 106 ARG A C 1
ATOM 659 O O . ARG A 1 106 ? 12.492 -4.044 -3.569 1.00 77.12 106 ARG A O 1
ATOM 666 N N . VAL A 1 107 ? 13.043 -6.052 -4.432 1.00 77.25 107 VAL A N 1
ATOM 667 C CA . VAL A 1 107 ? 11.845 -6.763 -4.013 1.00 77.25 107 VAL A CA 1
ATOM 668 C C . VAL A 1 107 ? 12.285 -8.070 -3.367 1.00 77.25 107 VAL A C 1
ATOM 670 O O . VAL A 1 107 ? 12.813 -8.950 -4.047 1.00 77.25 107 VAL A O 1
ATOM 673 N N . GLU A 1 108 ? 12.077 -8.184 -2.061 1.00 82.31 108 GLU A N 1
ATOM 674 C CA . GLU A 1 108 ? 12.240 -9.414 -1.294 1.00 82.31 108 GLU A CA 1
ATOM 675 C C . GLU A 1 108 ? 10.860 -9.920 -0.890 1.00 82.31 108 GLU A C 1
ATOM 677 O O . GLU A 1 108 ? 10.097 -9.247 -0.200 1.00 82.31 108 GLU A O 1
ATOM 682 N N . VAL A 1 109 ? 10.503 -11.102 -1.396 1.00 81.56 109 VAL A N 1
ATOM 683 C CA . VAL A 1 109 ? 9.157 -11.650 -1.232 1.00 81.56 109 VAL A CA 1
ATOM 684 C C . VAL A 1 109 ? 9.230 -13.088 -0.773 1.00 81.56 109 VAL A C 1
ATOM 686 O O . VAL A 1 109 ? 9.773 -13.956 -1.457 1.00 81.56 109 VAL A O 1
ATOM 689 N N . ILE A 1 110 ? 8.574 -13.348 0.348 1.00 82.56 110 ILE A N 1
ATOM 690 C CA . ILE A 1 110 ? 8.211 -14.684 0.787 1.00 82.56 110 ILE A CA 1
ATOM 691 C C . ILE A 1 110 ? 6.718 -14.821 0.532 1.00 82.56 110 ILE A C 1
ATOM 693 O O . ILE A 1 110 ? 5.907 -14.189 1.211 1.00 82.56 110 ILE A O 1
ATOM 697 N N . SER A 1 111 ? 6.337 -15.631 -0.460 1.00 81.12 111 SER A N 1
ATOM 698 C CA . SER A 1 111 ? 4.918 -15.867 -0.706 1.00 81.12 111 SER A CA 1
ATOM 699 C C . SER A 1 111 ? 4.545 -17.292 -1.067 1.00 81.12 111 SER A C 1
ATOM 701 O O . SER A 1 111 ? 5.347 -18.056 -1.601 1.00 81.12 111 SER A O 1
ATOM 703 N N . VAL A 1 112 ? 3.299 -17.634 -0.738 1.00 83.19 112 VAL A N 1
ATOM 704 C CA . VAL A 1 112 ? 2.652 -18.891 -1.147 1.00 83.19 112 VAL A CA 1
ATOM 705 C C . VAL A 1 112 ? 1.919 -18.720 -2.487 1.00 83.19 112 VAL A C 1
ATOM 707 O O . VAL A 1 112 ? 1.706 -19.697 -3.203 1.00 83.19 112 VAL A O 1
ATOM 710 N N . GLY A 1 113 ? 1.536 -17.486 -2.832 1.00 77.38 113 GLY A N 1
ATOM 711 C CA . GLY A 1 113 ? 0.850 -17.142 -4.075 1.00 77.38 113 GLY A CA 1
ATOM 712 C C . GLY A 1 113 ? 1.790 -16.785 -5.232 1.00 77.38 113 GLY A C 1
ATOM 713 O O . GLY A 1 113 ? 2.975 -17.106 -5.243 1.00 77.38 113 GLY A O 1
ATOM 714 N N . SER A 1 114 ? 1.237 -16.136 -6.259 1.00 78.44 114 SER A N 1
ATOM 715 C CA . SER A 1 114 ? 1.992 -15.714 -7.444 1.00 78.44 114 SER A CA 1
ATOM 716 C C . SER A 1 114 ? 2.772 -14.422 -7.194 1.00 78.44 114 SER A C 1
ATOM 718 O O . SER A 1 114 ? 2.181 -13.430 -6.766 1.00 78.44 114 SER A O 1
ATOM 720 N N . VAL A 1 115 ? 4.053 -14.394 -7.562 1.00 77.44 115 VAL A N 1
ATOM 721 C CA . VAL A 1 115 ? 4.876 -13.173 -7.554 1.00 77.44 115 VAL A CA 1
ATOM 722 C C . VAL A 1 115 ? 5.014 -12.631 -8.977 1.00 77.44 115 VAL A C 1
ATOM 724 O O . VAL A 1 115 ? 5.400 -13.371 -9.882 1.00 77.44 115 VAL A O 1
ATOM 727 N N . GLY A 1 116 ? 4.702 -11.350 -9.180 1.00 68.81 116 GLY A N 1
ATOM 728 C CA . GLY A 1 116 ? 4.877 -10.632 -10.443 1.00 68.81 116 GLY A CA 1
ATOM 729 C C . GLY A 1 116 ? 5.674 -9.338 -10.255 1.00 68.81 116 GLY A C 1
ATOM 730 O O . GLY A 1 116 ? 5.366 -8.541 -9.375 1.00 68.81 116 GLY A O 1
ATOM 731 N N . GLY A 1 117 ? 6.696 -9.117 -11.081 1.00 60.56 117 GLY A N 1
ATOM 732 C CA . GLY A 1 117 ? 7.480 -7.877 -11.089 1.00 60.56 117 GLY A CA 1
ATOM 733 C C . GLY A 1 117 ? 7.067 -6.958 -12.237 1.00 60.56 117 GLY A C 1
ATOM 734 O O . GLY A 1 117 ? 6.869 -7.431 -13.357 1.00 60.56 117 GLY A O 1
ATOM 735 N N . GLY A 1 118 ? 6.938 -5.656 -11.974 1.00 54.78 118 GLY A N 1
ATOM 736 C CA . GLY A 1 118 ? 6.814 -4.647 -13.028 1.00 54.78 118 GLY A CA 1
ATOM 737 C C . GLY A 1 118 ? 8.182 -4.393 -13.658 1.00 54.78 118 GLY A C 1
ATOM 738 O O . GLY A 1 118 ? 9.074 -3.896 -12.983 1.00 54.78 118 GLY A O 1
ATOM 739 N N . GLY A 1 119 ? 8.370 -4.762 -14.926 1.00 46.28 119 GLY A N 1
ATOM 740 C CA . GLY A 1 119 ? 9.584 -4.432 -15.671 1.00 46.28 119 GLY A CA 1
ATOM 741 C C . GLY A 1 119 ? 9.643 -2.932 -15.950 1.00 46.28 119 GLY A C 1
ATOM 742 O O . GLY A 1 119 ? 8.866 -2.435 -16.759 1.00 46.28 119 GLY A O 1
ATOM 743 N N . GLY A 1 120 ? 10.536 -2.219 -15.265 1.00 47.59 120 GLY A N 1
ATOM 744 C CA . GLY A 1 120 ? 11.028 -0.927 -15.729 1.00 47.59 120 GLY A CA 1
ATOM 745 C C . GLY A 1 120 ? 12.101 -1.181 -16.783 1.00 47.59 120 GLY A C 1
ATOM 746 O O . GLY A 1 120 ? 13.144 -1.758 -16.474 1.00 47.59 120 GLY A O 1
ATOM 747 N N . ASP A 1 121 ? 11.821 -0.825 -18.032 1.00 39.47 121 ASP A N 1
ATOM 748 C CA . ASP A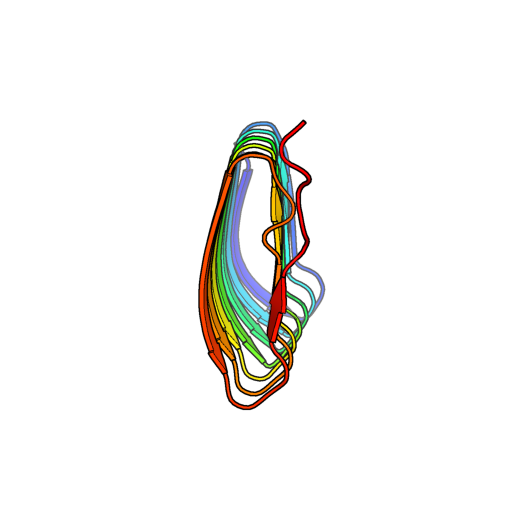 1 121 ? 12.799 -0.879 -19.114 1.00 39.47 121 ASP A CA 1
ATOM 749 C C . ASP A 1 121 ? 13.979 0.053 -18.775 1.00 39.47 121 ASP A C 1
ATOM 751 O O . ASP A 1 121 ? 13.791 1.254 -18.597 1.00 39.47 121 ASP A O 1
ATOM 755 N N . MET A 1 122 ? 15.203 -0.485 -18.690 1.00 41.09 122 MET A N 1
ATOM 756 C CA . MET A 1 122 ? 16.421 0.335 -18.710 1.00 41.09 122 MET A CA 1
ATOM 757 C C . MET A 1 122 ? 16.559 0.936 -20.117 1.00 41.09 122 MET A C 1
ATOM 759 O O . MET A 1 122 ? 17.032 0.247 -21.025 1.00 41.09 122 MET A O 1
ATOM 763 N N . ALA A 1 123 ? 16.132 2.185 -20.309 1.00 33.19 123 ALA A N 1
ATOM 764 C CA . ALA A 1 123 ? 16.369 2.961 -21.528 1.00 33.19 123 ALA A CA 1
ATOM 765 C C . ALA A 1 123 ? 17.241 4.186 -21.234 1.00 33.19 123 ALA A C 1
ATOM 767 O O . ALA A 1 123 ? 16.932 4.912 -20.264 1.00 33.19 123 ALA A O 1
#